Protein AF-A0A7C8AAA7-F1 (afdb_monomer_lite)

Sequence (49 aa):
MSTVIDRIYKIASTIADENGFEVVKVELLGKGKRTILRVFIDRVGGVTI

Radius of gyration: 12.23 Å; chains: 1; bounding box: 29×22×34 Å

pLDDT: mean 89.96, std 10.43, range [41.09, 97.06]

Foldseek 3Di:
DDDPQNVVQVVVQVVQVVVQKHFPDWDFDDDDPPTDIDTDIAHDVGDDD

Secondary structure (DSSP, 8-state):
---HHHHHHHHHHHHHHHTT-EEEEEEEESSGGG-EEEEEEE-TT----

Structure (mmCIF, N/CA/C/O backbone):
data_AF-A0A7C8AAA7-F1
#
_entry.id   AF-A0A7C8AAA7-F1
#
loop_
_atom_site.group_PDB
_atom_site.id
_atom_site.type_symbol
_atom_site.label_atom_id
_atom_site.label_alt_id
_atom_site.label_comp_id
_atom_site.label_asym_id
_atom_site.label_entity_id
_atom_site.label_seq_id
_atom_site.pdbx_PDB_ins_code
_atom_site.Cartn_x
_atom_site.Cartn_y
_atom_site.Cartn_z
_atom_site.occupancy
_atom_site.B_iso_or_equiv
_atom_site.auth_seq_id
_atom_site.auth_comp_id
_atom_site.auth_asym_id
_atom_site.auth_atom_id
_atom_site.pdbx_PDB_model_num
ATOM 1 N N . MET A 1 1 ? -15.068 12.704 2.149 1.00 41.09 1 MET A N 1
ATOM 2 C CA . MET A 1 1 ? -14.517 12.305 3.461 1.00 41.09 1 MET A CA 1
ATOM 3 C C . MET A 1 1 ? -13.325 11.406 3.173 1.00 41.09 1 MET A C 1
ATOM 5 O O . MET A 1 1 ? -13.552 10.349 2.606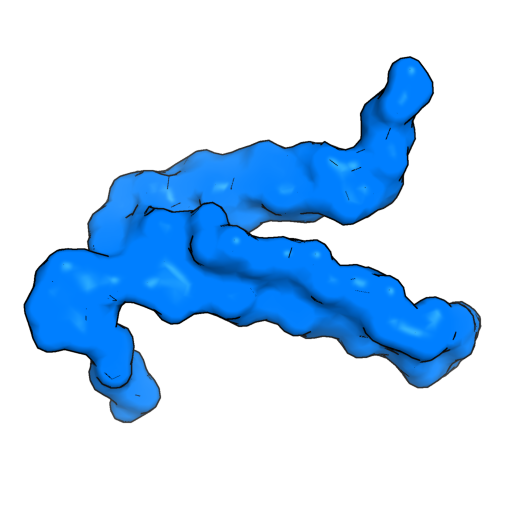 1.00 41.09 1 MET A O 1
ATOM 9 N N . SER A 1 2 ? -12.082 11.849 3.399 1.00 55.19 2 SER A N 1
ATOM 10 C CA . SER A 1 2 ? -10.911 10.993 3.153 1.00 55.19 2 SER A CA 1
ATOM 11 C C . SER A 1 2 ? -10.715 10.051 4.333 1.00 55.19 2 SER A C 1
ATOM 13 O O . SER A 1 2 ? -10.677 10.477 5.489 1.00 55.19 2 SER A O 1
ATOM 15 N N . THR A 1 3 ? -10.625 8.760 4.048 1.00 86.38 3 THR A N 1
ATOM 16 C CA . THR A 1 3 ? -10.303 7.767 5.065 1.00 86.38 3 THR A CA 1
ATOM 17 C C . THR A 1 3 ? -8.803 7.812 5.364 1.00 86.38 3 THR A C 1
ATOM 19 O O . THR A 1 3 ? -7.995 8.277 4.556 1.00 86.38 3 THR A O 1
ATOM 22 N N . VAL A 1 4 ? -8.399 7.339 6.546 1.00 90.94 4 VAL A N 1
ATOM 23 C CA . VAL A 1 4 ? -6.974 7.197 6.898 1.00 90.94 4 VAL A CA 1
ATOM 24 C C . VAL A 1 4 ? -6.239 6.344 5.853 1.00 90.94 4 VAL A C 1
ATOM 26 O O . VAL A 1 4 ? -5.105 6.661 5.507 1.00 90.94 4 VAL A O 1
ATOM 29 N N . ILE A 1 5 ? -6.911 5.331 5.295 1.00 93.00 5 ILE A N 1
ATOM 30 C CA . ILE A 1 5 ? -6.377 4.465 4.237 1.00 93.00 5 ILE A CA 1
ATOM 31 C C . ILE A 1 5 ? -6.070 5.266 2.969 1.00 93.00 5 ILE A C 1
ATOM 33 O O . ILE A 1 5 ? -4.965 5.140 2.455 1.00 93.00 5 ILE A O 1
ATOM 37 N N . ASP A 1 6 ? -6.967 6.148 2.515 1.00 93.81 6 ASP A N 1
ATOM 38 C CA . ASP A 1 6 ? -6.726 6.974 1.317 1.00 93.81 6 ASP A CA 1
ATOM 39 C C . ASP A 1 6 ? -5.496 7.873 1.483 1.00 93.81 6 ASP A C 1
ATOM 41 O O . ASP A 1 6 ? -4.731 8.114 0.548 1.00 93.81 6 ASP A O 1
ATOM 45 N N . ARG A 1 7 ? -5.304 8.387 2.701 1.00 95.25 7 ARG A N 1
ATOM 46 C CA . ARG A 1 7 ? -4.163 9.237 3.044 1.00 95.25 7 ARG A CA 1
ATOM 47 C C . ARG A 1 7 ? -2.859 8.445 3.035 1.00 95.25 7 ARG A C 1
ATOM 49 O O . ARG A 1 7 ? -1.876 8.919 2.475 1.00 95.25 7 ARG A O 1
ATOM 56 N N . ILE A 1 8 ? -2.868 7.247 3.618 1.00 95.31 8 ILE A N 1
ATOM 57 C CA . ILE A 1 8 ? -1.715 6.342 3.601 1.00 95.31 8 ILE A CA 1
ATOM 58 C C . ILE A 1 8 ? -1.395 5.918 2.168 1.00 95.31 8 ILE A C 1
ATOM 60 O O . ILE A 1 8 ? -0.235 5.981 1.779 1.00 95.31 8 ILE A O 1
ATOM 64 N N . TYR A 1 9 ? -2.407 5.547 1.380 1.00 95.75 9 TYR A N 1
ATOM 65 C CA . TYR A 1 9 ? -2.235 5.133 -0.010 1.00 95.75 9 TYR A CA 1
ATOM 66 C C . TYR A 1 9 ? -1.531 6.214 -0.828 1.00 95.75 9 TYR A C 1
ATOM 68 O O . TYR A 1 9 ? -0.556 5.917 -1.508 1.00 95.75 9 TYR A O 1
ATOM 76 N N . LYS A 1 10 ? -1.958 7.480 -0.709 1.00 96.38 10 LYS A N 1
ATOM 77 C CA . LYS A 1 10 ? -1.308 8.605 -1.401 1.00 96.38 10 LYS A CA 1
ATOM 78 C C . LYS A 1 10 ? 0.164 8.757 -1.026 1.00 96.38 10 LYS A C 1
ATOM 80 O O . LYS A 1 10 ? 0.995 8.866 -1.914 1.00 96.38 10 LYS A O 1
ATOM 85 N N . ILE A 1 11 ? 0.475 8.740 0.272 1.00 96.25 11 ILE A N 1
ATOM 86 C CA . ILE A 1 11 ? 1.857 8.880 0.757 1.00 96.25 11 ILE A CA 1
ATOM 87 C C . ILE A 1 11 ? 2.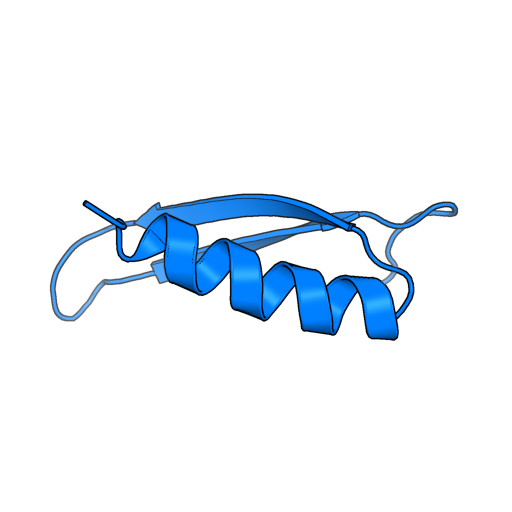718 7.715 0.256 1.00 96.25 11 ILE A C 1
ATOM 89 O O . ILE A 1 11 ? 3.805 7.933 -0.269 1.00 96.25 11 ILE A O 1
ATOM 93 N N . ALA A 1 12 ? 2.221 6.486 0.402 1.00 96.44 12 ALA A N 1
ATOM 94 C CA . ALA A 1 12 ? 2.937 5.293 -0.021 1.00 96.44 12 ALA A CA 1
ATOM 95 C C . ALA A 1 12 ? 3.151 5.264 -1.539 1.00 96.44 12 ALA A C 1
ATOM 97 O O . ALA A 1 12 ? 4.239 4.909 -1.969 1.00 96.44 12 ALA A O 1
ATOM 98 N N . SER A 1 13 ? 2.150 5.668 -2.331 1.00 95.94 13 SER A N 1
ATOM 99 C CA . SER A 1 13 ? 2.243 5.686 -3.799 1.00 95.94 13 SER A CA 1
ATOM 100 C C . SER A 1 13 ? 3.326 6.645 -4.269 1.00 95.94 13 SER A C 1
ATOM 102 O O . SER A 1 13 ? 4.181 6.244 -5.040 1.00 95.94 13 SER A O 1
ATOM 104 N N . THR A 1 14 ? 3.368 7.870 -3.729 1.00 97.06 14 THR A N 1
ATOM 105 C CA . THR A 1 14 ? 4.414 8.843 -4.084 1.00 97.06 14 THR A CA 1
ATOM 106 C C . THR A 1 14 ? 5.817 8.291 -3.839 1.00 97.06 14 THR A C 1
ATOM 108 O O . THR A 1 14 ? 6.666 8.364 -4.718 1.00 97.06 14 THR A O 1
ATOM 111 N N . ILE A 1 15 ? 6.049 7.685 -2.673 1.00 95.56 15 ILE A N 1
ATOM 112 C CA . ILE A 1 15 ? 7.359 7.112 -2.341 1.00 95.56 15 ILE A CA 1
ATOM 113 C C . ILE A 1 15 ? 7.652 5.881 -3.211 1.00 95.56 15 ILE A C 1
ATOM 115 O O . ILE A 1 15 ? 8.785 5.695 -3.647 1.00 95.56 15 ILE A O 1
ATOM 119 N N . ALA A 1 16 ? 6.661 5.024 -3.462 1.00 94.38 16 ALA A N 1
ATOM 120 C CA . ALA A 1 16 ? 6.839 3.838 -4.293 1.00 94.38 16 ALA A CA 1
ATOM 121 C C . ALA A 1 16 ? 7.217 4.222 -5.730 1.00 94.38 16 ALA A C 1
ATOM 123 O O . ALA A 1 16 ? 8.220 3.714 -6.234 1.00 94.38 16 ALA A O 1
ATOM 124 N N . ASP A 1 17 ? 6.501 5.179 -6.325 1.00 94.00 17 ASP A N 1
ATOM 125 C CA . ASP A 1 17 ? 6.744 5.673 -7.682 1.00 94.00 17 ASP A CA 1
ATOM 126 C C . ASP A 1 17 ? 8.169 6.233 -7.820 1.00 94.00 17 ASP A C 1
ATOM 128 O O . ASP A 1 17 ? 8.891 5.885 -8.756 1.00 94.00 17 ASP A O 1
ATOM 132 N N . GLU A 1 18 ? 8.624 7.029 -6.843 1.00 95.12 18 GLU A N 1
ATOM 133 C CA . GLU A 1 18 ? 9.995 7.564 -6.786 1.00 95.12 18 GLU A CA 1
ATOM 134 C C . GLU A 1 18 ? 11.072 6.467 -6.748 1.00 95.12 18 GLU A C 1
ATOM 136 O O . GLU A 1 18 ? 12.205 6.687 -7.177 1.00 95.12 18 GLU A O 1
ATOM 141 N N . ASN A 1 19 ? 10.725 5.276 -6.257 1.00 91.62 19 ASN A N 1
ATOM 142 C CA . ASN A 1 19 ? 11.624 4.130 -6.135 1.00 91.62 19 ASN A CA 1
ATOM 143 C C . ASN A 1 19 ? 11.386 3.056 -7.218 1.00 91.62 19 ASN A C 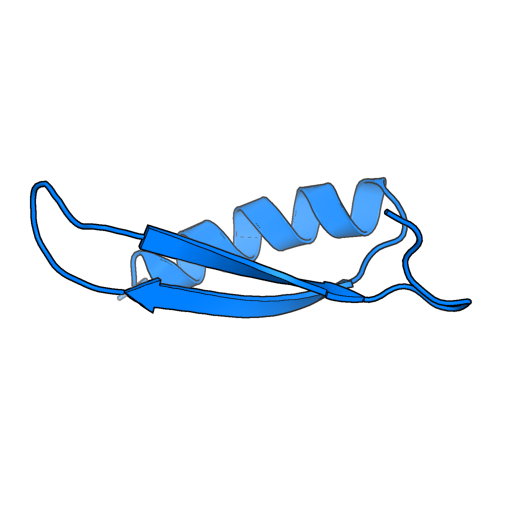1
ATOM 145 O O . ASN A 1 19 ? 12.028 2.004 -7.190 1.00 91.62 19 ASN A O 1
ATOM 149 N N . GLY A 1 20 ? 10.498 3.310 -8.186 1.00 92.00 20 GLY A N 1
ATOM 150 C CA . GLY A 1 20 ? 10.180 2.377 -9.270 1.00 92.00 20 GLY A CA 1
ATOM 151 C C . GLY A 1 20 ? 9.338 1.172 -8.839 1.00 92.00 20 GLY A C 1
ATOM 152 O O . GLY A 1 20 ? 9.448 0.104 -9.445 1.00 92.00 20 GLY A O 1
ATOM 153 N N . PHE A 1 21 ? 8.531 1.335 -7.793 1.00 94.56 21 PHE A N 1
ATOM 154 C CA . PHE A 1 21 ? 7.544 0.369 -7.319 1.00 94.56 21 PHE A CA 1
ATOM 155 C C . PHE A 1 21 ? 6.129 0.930 -7.487 1.00 94.56 21 PHE A C 1
ATOM 157 O O . PHE A 1 21 ? 5.929 2.137 -7.505 1.00 94.56 21 PHE A O 1
ATOM 164 N N . GLU A 1 22 ? 5.139 0.050 -7.531 1.00 94.06 22 GLU A N 1
ATOM 165 C CA . GLU A 1 22 ? 3.720 0.396 -7.545 1.00 94.06 22 GLU A CA 1
ATOM 166 C C . GLU A 1 22 ? 3.063 -0.088 -6.251 1.00 94.06 22 GLU A C 1
ATOM 168 O O . GLU A 1 22 ? 3.238 -1.241 -5.849 1.00 94.06 22 GLU A O 1
ATOM 173 N N . VAL A 1 23 ? 2.279 0.768 -5.590 1.00 95.50 23 VAL A N 1
ATOM 174 C CA . VAL A 1 23 ? 1.439 0.337 -4.463 1.00 95.50 23 VAL A CA 1
ATOM 175 C C . VAL A 1 23 ? 0.175 -0.313 -5.006 1.00 95.50 23 VAL A C 1
ATOM 177 O O . VAL A 1 23 ? -0.692 0.362 -5.547 1.00 95.50 23 VAL A O 1
ATOM 180 N N . VAL A 1 24 ? 0.020 -1.615 -4.776 1.00 94.88 24 VAL A N 1
ATOM 181 C CA . VAL A 1 24 ? -1.152 -2.368 -5.251 1.00 94.88 24 VAL A CA 1
ATOM 182 C C . VAL A 1 24 ? -2.268 -2.442 -4.209 1.00 94.88 24 VAL A C 1
ATO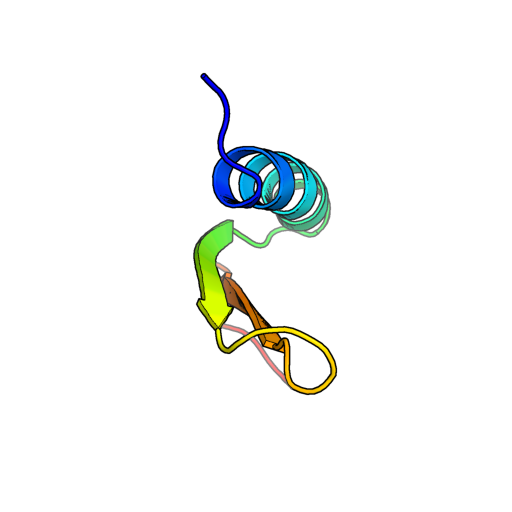M 184 O O . VAL A 1 24 ? -3.440 -2.607 -4.549 1.00 94.88 24 VAL A O 1
ATOM 187 N N . LYS A 1 25 ? -1.933 -2.342 -2.913 1.00 94.19 25 LYS A N 1
ATOM 188 C CA . LYS A 1 25 ? -2.920 -2.418 -1.824 1.00 94.19 25 LYS A CA 1
ATOM 189 C C . LYS A 1 25 ? -2.393 -1.838 -0.516 1.00 94.19 25 LYS A C 1
ATOM 191 O O . LYS A 1 25 ? -1.226 -2.001 -0.168 1.00 94.19 25 LYS A O 1
ATOM 196 N N . VAL A 1 26 ? -3.297 -1.252 0.266 1.00 95.56 26 VAL A N 1
ATOM 197 C CA . VAL A 1 26 ? -3.054 -0.854 1.657 1.00 95.56 26 VAL A CA 1
ATOM 198 C C . VAL A 1 26 ? -4.129 -1.456 2.553 1.00 95.56 26 VAL A C 1
ATOM 200 O O . VAL A 1 26 ? -5.319 -1.361 2.259 1.00 95.56 26 VAL A O 1
ATOM 203 N N . GLU A 1 27 ? -3.717 -2.052 3.669 1.00 94.75 27 GLU A N 1
ATOM 204 C CA . GLU A 1 27 ? -4.622 -2.579 4.691 1.00 94.75 27 GLU A CA 1
ATOM 205 C C . GLU A 1 27 ? -4.230 -2.060 6.073 1.00 94.75 27 GLU A C 1
ATOM 207 O O . GLU A 1 27 ? -3.073 -2.158 6.481 1.00 94.75 27 GLU A O 1
ATOM 212 N N . LEU A 1 28 ? -5.214 -1.568 6.827 1.00 92.81 28 LEU A N 1
ATOM 213 C CA . LEU A 1 28 ? -5.059 -1.259 8.244 1.00 92.81 28 LEU A CA 1
ATOM 214 C C . LEU A 1 28 ? -5.846 -2.288 9.058 1.00 92.81 28 LEU A C 1
ATOM 216 O O . LEU A 1 28 ? -7.077 -2.301 9.040 1.00 92.81 28 LEU A O 1
ATOM 220 N N . LEU A 1 29 ? -5.127 -3.173 9.741 1.00 92.75 29 LEU A N 1
ATOM 221 C CA . LEU A 1 29 ? -5.685 -4.313 10.459 1.00 92.75 29 LEU A CA 1
ATOM 222 C C . LEU A 1 29 ? -5.611 -4.100 11.972 1.00 92.75 29 LEU A C 1
ATOM 224 O O . LEU A 1 29 ? -4.647 -3.539 12.493 1.00 92.75 29 LEU A O 1
ATOM 228 N N . GLY A 1 30 ? -6.607 -4.626 12.684 1.00 90.88 30 GLY A N 1
ATOM 229 C CA . GLY A 1 30 ? -6.681 -4.545 14.142 1.00 90.88 30 GLY A CA 1
ATOM 230 C C . GLY A 1 30 ? -7.126 -3.175 14.665 1.00 90.88 30 GLY A C 1
ATOM 231 O O . GLY A 1 30 ? -7.578 -2.312 13.915 1.00 90.88 30 GLY A O 1
ATOM 232 N N . LYS A 1 31 ? -7.065 -3.004 15.991 1.00 86.94 31 LYS A N 1
ATOM 233 C CA . LYS A 1 31 ? -7.413 -1.761 16.700 1.00 86.94 31 LYS A CA 1
ATOM 234 C C . LYS A 1 31 ? -6.483 -1.561 17.905 1.00 86.94 31 LYS A C 1
ATOM 236 O O . LYS A 1 31 ? -6.044 -2.530 18.529 1.00 86.94 31 LYS A O 1
ATOM 241 N N . GLY A 1 32 ? -6.209 -0.306 18.267 1.00 89.69 32 GLY A N 1
ATOM 242 C CA . GLY A 1 32 ? -5.421 0.053 19.454 1.00 89.69 32 GLY A CA 1
ATOM 243 C C . GLY A 1 32 ? -3.962 -0.415 19.378 1.00 89.69 32 GLY A C 1
ATOM 244 O O . GLY A 1 32 ? -3.300 -0.235 18.359 1.00 89.69 32 GLY A O 1
ATOM 245 N N . LYS A 1 33 ? -3.458 -1.040 20.452 1.00 90.56 33 LYS A N 1
ATOM 246 C CA . LYS A 1 33 ? -2.052 -1.489 20.562 1.00 90.56 33 LYS A CA 1
ATOM 247 C C . LYS A 1 33 ? -1.645 -2.576 19.556 1.00 90.56 33 LYS A C 1
ATOM 249 O O . LYS A 1 33 ? -0.457 -2.817 19.387 1.00 90.56 33 LYS A O 1
ATOM 254 N N . ARG A 1 34 ? -2.602 -3.245 18.904 1.00 91.56 34 ARG A N 1
ATOM 255 C CA . ARG A 1 34 ? -2.349 -4.269 17.872 1.00 91.56 34 ARG A CA 1
ATOM 256 C C . ARG A 1 34 ? -2.819 -3.789 16.502 1.00 91.56 34 ARG A C 1
ATOM 258 O O . ARG A 1 34 ? -3.528 -4.509 15.805 1.00 91.56 34 ARG A O 1
ATOM 265 N N . THR A 1 35 ? -2.475 -2.553 16.157 1.00 93.38 35 THR A N 1
ATOM 266 C CA . THR A 1 35 ? -2.730 -2.011 14.821 1.00 93.38 35 THR A CA 1
ATOM 267 C C . THR A 1 35 ? -1.557 -2.364 13.915 1.00 93.38 35 THR A C 1
ATOM 269 O O . THR A 1 35 ? -0.412 -2.070 14.251 1.00 93.38 35 THR A O 1
ATOM 272 N N . ILE A 1 36 ? -1.837 -3.008 12.784 1.00 95.00 36 ILE A N 1
ATOM 273 C CA . ILE A 1 36 ? -0.845 -3.389 11.776 1.00 95.00 36 ILE A CA 1
ATOM 274 C C . ILE A 1 36 ? -1.207 -2.683 10.476 1.00 95.00 36 ILE A C 1
ATOM 276 O O . ILE A 1 36 ? -2.322 -2.835 9.979 1.00 95.00 36 ILE A O 1
ATOM 280 N N . LEU A 1 37 ? -0.255 -1.943 9.918 1.00 94.62 37 LEU A N 1
ATOM 281 C CA . LEU A 1 37 ? -0.350 -1.399 8.571 1.00 94.62 37 LEU A CA 1
ATOM 282 C C . LEU A 1 37 ? 0.390 -2.332 7.610 1.00 94.62 37 LEU A C 1
ATOM 284 O O . LEU A 1 37 ? 1.578 -2.586 7.797 1.00 94.62 37 LEU A O 1
ATOM 288 N N . ARG A 1 38 ? -0.305 -2.835 6.588 1.00 95.81 38 ARG A N 1
ATOM 289 C CA . ARG A 1 38 ? 0.299 -3.574 5.476 1.00 95.81 38 ARG A CA 1
ATOM 290 C C . ARG A 1 38 ? 0.231 -2.732 4.215 1.00 95.81 38 ARG A C 1
ATOM 292 O O . ARG A 1 38 ? -0.841 -2.252 3.851 1.00 95.81 38 ARG A O 1
ATOM 299 N N . VAL A 1 39 ? 1.371 -2.597 3.553 1.00 95.31 39 VAL A N 1
ATOM 300 C CA . VAL A 1 39 ? 1.491 -1.973 2.237 1.00 95.31 39 VAL A CA 1
ATOM 301 C C . VAL A 1 39 ? 2.035 -3.038 1.303 1.00 95.31 39 VAL A C 1
ATOM 303 O O . VAL A 1 39 ? 3.077 -3.626 1.577 1.00 95.31 39 VAL A O 1
ATOM 306 N N . PHE A 1 40 ? 1.291 -3.322 0.245 1.00 94.81 40 PHE A N 1
ATOM 307 C CA . PHE A 1 40 ? 1.681 -4.274 -0.782 1.00 94.81 40 PHE A CA 1
ATOM 308 C C . PHE A 1 40 ? 2.239 -3.479 -1.954 1.00 94.81 40 PHE A C 1
ATOM 310 O O . PHE A 1 40 ? 1.558 -2.582 -2.459 1.00 94.81 40 PHE A O 1
ATOM 317 N N . ILE A 1 41 ? 3.465 -3.807 -2.350 1.00 94.44 41 ILE A N 1
ATOM 318 C CA . ILE A 1 41 ? 4.158 -3.182 -3.473 1.00 94.44 41 ILE A CA 1
ATOM 319 C C . ILE A 1 41 ? 4.515 -4.228 -4.521 1.00 94.44 41 ILE A C 1
ATOM 321 O O . 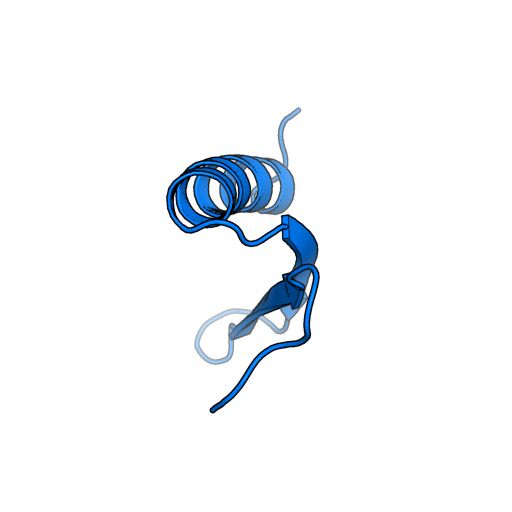ILE A 1 41 ? 4.766 -5.384 -4.177 1.00 94.44 41 ILE A O 1
ATOM 325 N N . ASP A 1 42 ? 4.565 -3.800 -5.773 1.00 93.38 42 ASP A N 1
ATOM 326 C CA . ASP A 1 42 ? 5.069 -4.586 -6.894 1.00 93.38 42 ASP A CA 1
ATOM 327 C C . ASP A 1 42 ? 6.070 -3.760 -7.716 1.00 93.38 42 ASP A C 1
ATOM 329 O O . ASP A 1 42 ? 6.166 -2.542 -7.562 1.00 93.38 42 ASP A O 1
ATOM 333 N N . ARG A 1 43 ? 6.853 -4.415 -8.570 1.00 92.12 43 ARG A N 1
ATOM 334 C CA . ARG A 1 43 ? 7.765 -3.777 -9.522 1.00 92.12 43 ARG A CA 1
ATOM 335 C C . ARG A 1 43 ? 7.861 -4.616 -10.786 1.00 92.12 43 ARG A C 1
ATOM 337 O O . ARG A 1 43 ? 7.979 -5.839 -10.733 1.00 92.12 43 ARG A O 1
ATOM 344 N N . VAL A 1 44 ? 7.936 -3.948 -11.937 1.00 77.12 44 VAL A N 1
ATOM 345 C CA . VAL A 1 44 ? 8.263 -4.608 -13.208 1.00 77.12 44 VAL A CA 1
ATOM 346 C C . VAL A 1 44 ? 9.651 -5.255 -13.105 1.00 77.12 44 VAL A C 1
ATOM 348 O O . VAL A 1 44 ? 10.658 -4.561 -12.962 1.00 77.12 44 VAL A O 1
ATOM 351 N N . GLY A 1 45 ? 9.697 -6.588 -13.175 1.00 80.38 45 GLY A N 1
ATOM 352 C CA . GLY A 1 45 ? 10.912 -7.390 -12.966 1.00 80.38 45 GLY A CA 1
ATOM 353 C C . GLY A 1 45 ? 10.970 -8.128 -11.622 1.00 80.38 45 GLY A C 1
ATOM 354 O O . GLY A 1 45 ? 11.911 -8.887 -11.399 1.00 80.38 45 GLY A O 1
ATOM 355 N N . GLY A 1 46 ? 9.955 -7.961 -10.770 1.00 78.31 46 GLY A N 1
ATOM 356 C CA . GLY A 1 46 ? 9.839 -8.619 -9.472 1.00 78.31 46 GLY A CA 1
ATOM 357 C C . GLY A 1 46 ? 10.476 -7.831 -8.326 1.00 78.31 46 GLY A C 1
ATOM 358 O O . GLY A 1 46 ? 11.234 -6.879 -8.522 1.00 78.31 46 GLY A O 1
ATOM 359 N N . VAL A 1 47 ? 10.146 -8.247 -7.104 1.00 81.62 47 VAL A N 1
ATOM 360 C 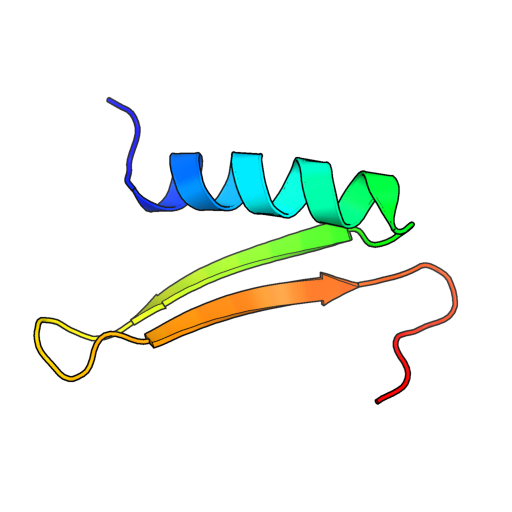CA . VAL A 1 47 ? 10.678 -7.688 -5.857 1.00 81.62 47 VAL A CA 1
ATOM 361 C C . VAL A 1 47 ? 11.624 -8.712 -5.226 1.00 81.62 47 VAL A C 1
ATOM 363 O O . VAL A 1 47 ? 11.242 -9.865 -5.031 1.00 81.62 47 VAL A O 1
ATOM 366 N N . THR A 1 48 ? 12.846 -8.292 -4.894 1.00 81.00 48 THR A N 1
ATOM 367 C CA . THR A 1 48 ? 13.829 -9.099 -4.147 1.00 81.00 48 THR A CA 1
ATOM 368 C C . THR A 1 48 ? 13.887 -8.616 -2.696 1.00 81.00 48 THR A C 1
ATOM 370 O O . THR A 1 48 ? 13.754 -7.416 -2.456 1.00 81.00 48 THR A O 1
ATOM 373 N N . ILE A 1 49 ? 14.055 -9.548 -1.750 1.00 70.44 49 ILE A N 1
ATOM 374 C CA . ILE A 1 49 ? 14.108 -9.304 -0.294 1.00 70.44 49 ILE A CA 1
ATOM 375 C C . ILE A 1 49 ? 15.541 -9.025 0.155 1.00 70.44 49 ILE A C 1
ATOM 377 O O . ILE A 1 49 ? 16.435 -9.791 -0.273 1.00 70.44 49 ILE A O 1
#